Protein AF-A0A2V8KIY7-F1 (afdb_monomer_lite)

pLDDT: mean 79.11, std 19.36, range [38.06, 95.56]

Sequence (117 aa):
MKRWTMIVIGGLVAMALSMPALAQAPAAGNAEKAGERREQRGKAVQKKGERLEKKGARQEKAGQKLEAQGKVKAGEKLEAKGERNEKRGERLEKKGARLQKQGEKIENKSQSTDQKK

Radius of gyration: 32.86 Å; chains: 1; bounding box: 67×57×91 Å

Structure (mmCIF, N/CA/C/O backbone):
data_AF-A0A2V8KIY7-F1
#
_entry.id   AF-A0A2V8KIY7-F1
#
loop_
_atom_site.group_PDB
_atom_site.id
_atom_site.type_symbol
_atom_site.label_atom_id
_atom_site.label_alt_id
_atom_site.label_comp_id
_atom_site.label_asym_id
_atom_site.label_entity_id
_atom_site.label_seq_id
_atom_site.pdbx_PDB_ins_code
_atom_site.Cartn_x
_atom_site.Cartn_y
_atom_site.Cartn_z
_atom_site.occupancy
_atom_site.B_iso_or_equiv
_atom_site.auth_seq_id
_atom_site.auth_comp_id
_atom_site.auth_asym_id
_atom_site.auth_atom_id
_atom_site.pdbx_PDB_model_num
ATOM 1 N N . MET A 1 1 ? -51.801 49.076 67.784 1.00 50.44 1 MET A N 1
ATOM 2 C CA . MET A 1 1 ? -50.447 49.561 67.420 1.00 50.44 1 MET A CA 1
ATOM 3 C C . MET A 1 1 ? -49.458 48.684 68.182 1.00 50.44 1 MET A C 1
ATOM 5 O O . MET A 1 1 ? -49.439 48.772 69.392 1.00 50.44 1 MET A O 1
ATOM 9 N N . LYS A 1 2 ? -48.769 47.698 67.613 1.00 44.16 2 LYS A N 1
ATOM 10 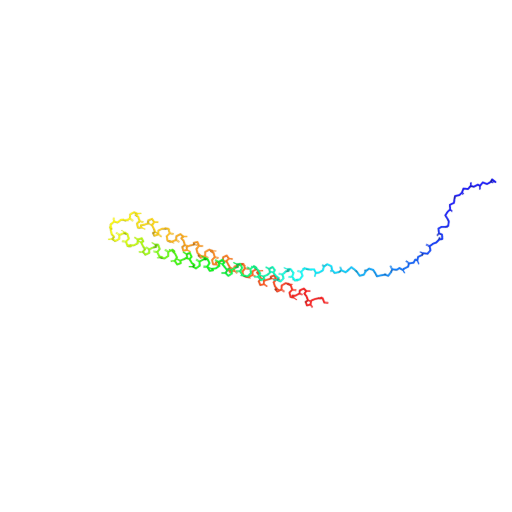C CA . LYS A 1 2 ? -47.799 47.767 66.519 1.00 44.16 2 LYS A CA 1
ATOM 11 C C . LYS A 1 2 ? -47.861 46.463 65.712 1.00 44.16 2 LYS A C 1
ATOM 13 O O . LYS A 1 2 ? -47.761 45.375 66.265 1.00 44.16 2 LYS A O 1
ATOM 18 N N . ARG A 1 3 ? -48.046 46.609 64.400 1.00 49.75 3 ARG A N 1
ATOM 19 C CA . ARG A 1 3 ? -47.641 45.617 63.399 1.00 49.75 3 ARG A CA 1
A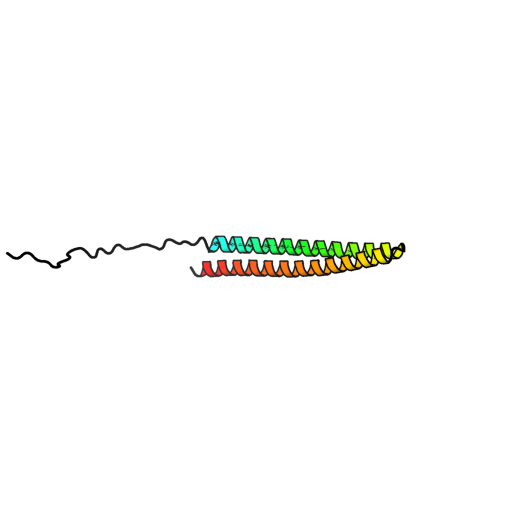TOM 20 C C . ARG A 1 3 ? -46.115 45.526 63.485 1.00 49.75 3 ARG A C 1
ATOM 22 O O . ARG A 1 3 ? -45.518 46.575 63.703 1.00 49.75 3 ARG A O 1
ATOM 29 N N . TRP A 1 4 ? -45.549 44.335 63.289 1.00 45.41 4 TRP A N 1
ATOM 30 C CA . TRP A 1 4 ? -44.276 44.046 62.598 1.00 45.41 4 TRP A CA 1
ATOM 31 C C . TRP A 1 4 ? -43.821 42.626 62.976 1.00 45.41 4 TRP A C 1
ATOM 33 O O . TRP A 1 4 ? -43.539 42.329 64.126 1.00 45.41 4 TRP A O 1
ATOM 43 N N . THR A 1 5 ? -44.014 41.682 62.052 1.00 50.25 5 THR A N 1
ATOM 44 C CA . THR A 1 5 ? -42.911 40.948 61.406 1.00 50.25 5 THR A CA 1
ATOM 45 C C . THR A 1 5 ? -42.118 40.048 62.358 1.00 50.25 5 THR A C 1
ATOM 47 O O . THR A 1 5 ? -41.174 40.504 62.986 1.00 50.25 5 THR A O 1
ATOM 50 N N . MET A 1 6 ? -42.425 38.750 62.391 1.00 42.75 6 MET A N 1
ATOM 51 C CA . MET A 1 6 ? -41.579 37.737 61.743 1.00 42.75 6 MET A CA 1
ATOM 52 C C . MET A 1 6 ? -41.918 36.306 62.189 1.00 42.75 6 MET A C 1
ATOM 54 O O . MET A 1 6 ? -41.842 35.969 63.360 1.00 42.75 6 MET A O 1
ATOM 58 N N . ILE A 1 7 ? -42.172 35.477 61.172 1.00 54.47 7 ILE A N 1
ATOM 59 C CA . ILE A 1 7 ? -41.759 34.073 61.062 1.00 54.47 7 ILE A CA 1
ATOM 60 C C . ILE A 1 7 ? -42.406 33.100 62.055 1.00 54.47 7 ILE A C 1
ATOM 62 O O . ILE A 1 7 ? -41.831 32.714 63.064 1.00 54.47 7 ILE A O 1
ATOM 66 N N . VAL A 1 8 ? -43.539 32.545 61.630 1.00 43.88 8 VAL A N 1
ATOM 67 C CA . VAL A 1 8 ? -43.757 31.101 61.758 1.00 43.88 8 VAL A CA 1
ATOM 68 C C . VAL A 1 8 ? -44.120 30.604 60.364 1.00 43.88 8 VAL A C 1
ATOM 70 O O . VAL A 1 8 ? -45.271 30.666 59.940 1.00 43.88 8 VAL A O 1
ATOM 73 N N . ILE A 1 9 ? -43.099 30.196 59.606 1.00 50.00 9 ILE A N 1
ATOM 74 C CA . ILE A 1 9 ? -43.270 29.434 58.367 1.00 50.00 9 ILE A CA 1
ATOM 75 C C . ILE A 1 9 ? -43.771 28.054 58.799 1.00 50.00 9 ILE A C 1
ATOM 77 O O . ILE A 1 9 ? -43.002 27.143 59.089 1.00 50.00 9 ILE A O 1
ATOM 81 N N . GLY A 1 10 ? -45.089 27.946 58.937 1.00 40.66 10 GLY A N 1
ATOM 82 C CA . GLY A 1 10 ? -45.793 26.677 58.945 1.00 40.66 10 GLY A CA 1
ATOM 83 C C . GLY A 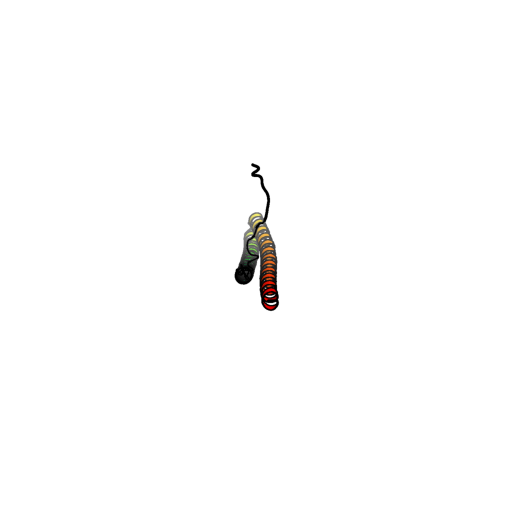1 10 ? -45.955 26.225 57.502 1.00 40.66 10 GLY A C 1
ATOM 84 O O . GLY A 1 10 ? -46.526 26.951 56.691 1.00 40.66 10 GLY A O 1
ATOM 85 N N . GLY A 1 11 ? -45.443 25.046 57.166 1.00 38.06 11 GLY A N 1
ATOM 86 C CA . GLY A 1 11 ? -45.664 24.495 55.836 1.00 38.06 11 GLY A CA 1
ATOM 87 C C . GLY A 1 1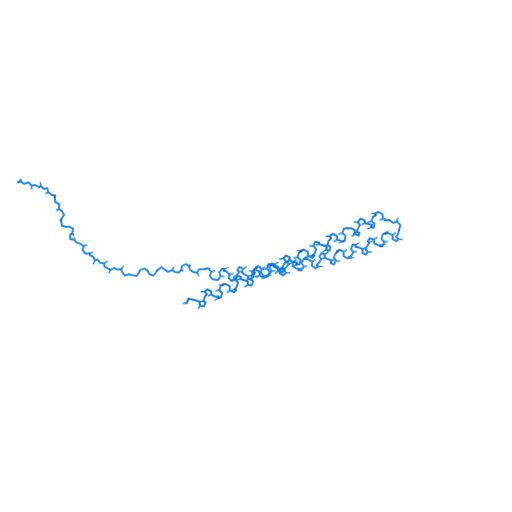1 ? -44.780 23.310 55.500 1.00 38.06 11 GLY A C 1
ATOM 88 O O . GLY A 1 11 ? -43.841 23.455 54.734 1.00 38.06 11 GLY A O 1
ATOM 89 N N . LEU A 1 12 ? -45.129 22.150 56.061 1.00 43.19 12 LEU A N 1
ATOM 90 C CA . LEU A 1 12 ? -45.031 20.842 55.406 1.00 43.19 12 LEU A CA 1
ATOM 91 C C . LEU A 1 12 ? -43.696 20.503 54.722 1.00 43.19 12 LEU A C 1
ATOM 93 O O . LEU A 1 12 ? -43.504 20.684 53.521 1.00 43.19 12 LEU A O 1
ATOM 97 N N . VAL A 1 13 ? -42.833 19.833 55.488 1.00 47.16 13 VAL A N 1
ATOM 98 C CA . VAL A 1 13 ? -41.890 18.851 54.945 1.00 47.16 13 VAL A CA 1
ATOM 99 C C . VAL A 1 13 ? -42.717 17.739 54.292 1.00 47.16 13 VAL A C 1
ATOM 101 O O . VAL A 1 13 ? -43.153 16.802 54.955 1.00 47.16 13 VAL A O 1
ATOM 104 N N . ALA A 1 14 ? -42.981 17.869 52.995 1.00 47.38 14 ALA A N 1
ATOM 105 C CA . ALA A 1 14 ? -43.524 16.797 52.177 1.00 47.38 14 ALA A CA 1
ATOM 106 C C . ALA A 1 14 ? -42.362 16.121 51.442 1.00 47.38 14 ALA A C 1
ATOM 108 O O . ALA A 1 14 ? -41.881 16.593 50.413 1.00 47.38 14 ALA A O 1
ATOM 109 N N . MET A 1 15 ? -41.899 15.006 52.009 1.00 50.31 15 MET A N 1
ATOM 110 C CA . MET A 1 15 ? -41.172 13.984 51.265 1.00 50.31 15 MET A CA 1
ATOM 111 C C . MET A 1 15 ? -42.017 13.544 50.060 1.00 50.31 15 MET A C 1
ATOM 113 O O . MET A 1 15 ? -43.030 12.870 50.223 1.00 50.31 15 MET A O 1
ATOM 117 N N . ALA A 1 16 ? -41.560 13.875 48.858 1.00 47.88 16 ALA A N 1
ATOM 118 C CA . ALA A 1 16 ? -41.855 13.135 47.635 1.00 47.88 16 ALA A CA 1
ATOM 119 C C . ALA A 1 16 ? -40.490 12.803 47.013 1.00 47.88 16 ALA A C 1
ATOM 121 O O . ALA A 1 16 ? -39.863 13.629 46.360 1.00 47.88 16 ALA A O 1
ATOM 122 N N . LEU A 1 17 ? -39.822 11.765 47.518 1.00 49.97 17 LEU A N 1
ATOM 123 C CA . LEU A 1 17 ? -39.803 10.436 46.903 1.00 49.97 17 LEU A CA 1
ATOM 124 C C . LEU A 1 17 ? -39.667 10.465 45.371 1.00 49.97 17 LEU A C 1
ATOM 126 O O . LEU A 1 17 ? -40.549 10.904 44.638 1.00 49.97 17 LEU A O 1
ATOM 130 N N . SER A 1 18 ? -38.554 9.869 44.937 1.00 51.50 18 SER A N 1
ATOM 131 C CA . SER A 1 18 ? -38.326 9.241 43.634 1.00 51.50 18 SER A CA 1
ATOM 132 C C . SER A 1 18 ? -38.359 10.140 42.397 1.00 51.50 18 SER A C 1
ATOM 134 O O . SER A 1 18 ? -39.263 10.063 41.572 1.00 51.50 18 SER A O 1
ATOM 136 N N . MET A 1 19 ? -37.257 10.849 42.161 1.00 47.84 19 MET A N 1
ATOM 137 C CA . MET A 1 19 ? -36.704 10.853 40.808 1.00 47.84 19 MET A CA 1
ATOM 138 C C . MET A 1 19 ? -35.701 9.697 40.720 1.00 47.84 19 MET A C 1
ATOM 140 O O . MET A 1 19 ? -34.578 9.842 41.208 1.00 47.84 19 MET A O 1
ATOM 144 N N . PRO A 1 20 ? -36.041 8.545 40.112 1.00 45.31 20 PRO A N 1
ATOM 145 C CA . PRO A 1 20 ? -34.995 7.768 39.486 1.00 45.31 20 PRO A CA 1
ATOM 146 C C . PRO A 1 20 ? -34.451 8.676 38.388 1.00 45.31 20 PRO A C 1
ATOM 148 O O . PRO A 1 20 ? -35.188 9.093 37.493 1.00 45.31 20 PRO A O 1
ATOM 151 N N . ALA A 1 21 ? -33.172 9.031 38.492 1.00 44.62 21 ALA A N 1
ATOM 152 C CA . ALA A 1 21 ? -32.404 9.515 37.363 1.00 44.62 21 ALA A CA 1
ATOM 153 C C . ALA A 1 21 ? -32.524 8.442 36.274 1.00 44.62 21 ALA A C 1
ATOM 155 O O . ALA A 1 21 ? -31.779 7.463 36.263 1.00 44.62 21 ALA A O 1
ATOM 156 N N . LEU A 1 22 ? -33.551 8.568 35.432 1.00 46.19 22 LEU A N 1
ATOM 157 C CA . LEU A 1 22 ? -33.837 7.679 34.324 1.00 46.19 22 LEU A CA 1
ATOM 158 C C . LEU A 1 22 ? -32.689 7.853 33.340 1.00 46.19 22 LEU A C 1
ATOM 160 O O . LEU A 1 22 ? -32.672 8.746 32.500 1.00 46.19 22 LEU A O 1
ATOM 164 N N . ALA A 1 23 ? -31.668 7.032 33.570 1.00 50.44 23 ALA A N 1
ATOM 165 C CA . ALA A 1 23 ? -30.903 6.321 32.577 1.00 50.44 23 ALA A CA 1
ATOM 166 C C . ALA A 1 23 ? -30.823 7.045 31.228 1.00 50.44 23 ALA A C 1
ATOM 168 O O . ALA A 1 23 ? -31.374 6.591 30.228 1.00 50.44 23 ALA A O 1
ATOM 169 N N . GLN A 1 24 ? -30.003 8.092 31.149 1.00 45.59 24 GLN A N 1
ATOM 170 C CA . GLN A 1 24 ? -29.274 8.310 29.905 1.00 45.59 24 GLN A CA 1
ATOM 171 C C . GLN A 1 24 ? -28.193 7.230 29.813 1.00 45.59 24 GLN A C 1
ATOM 173 O O . GLN A 1 24 ? -27.010 7.467 30.034 1.00 45.59 24 GLN A O 1
ATOM 178 N N . ALA A 1 25 ? -28.613 6.009 29.492 1.00 49.03 25 ALA A N 1
ATOM 179 C CA . ALA A 1 25 ? -27.721 4.955 29.046 1.00 49.03 25 ALA A CA 1
ATOM 180 C C . ALA A 1 25 ? -27.963 4.612 27.564 1.00 49.03 25 ALA A C 1
ATOM 182 O O . ALA A 1 25 ? -28.257 3.464 27.255 1.00 49.03 25 ALA A O 1
ATOM 183 N N . PRO A 1 26 ? -27.756 5.545 26.610 1.00 48.00 26 PRO A N 1
ATOM 184 C CA . PRO A 1 26 ? -27.403 5.167 25.246 1.00 48.00 26 PRO A CA 1
ATOM 185 C C . PRO A 1 26 ? -25.890 4.904 25.100 1.00 48.00 26 PRO A C 1
ATOM 187 O O . PRO A 1 26 ? -25.398 4.763 23.986 1.00 48.00 26 PRO A O 1
ATOM 190 N N . ALA A 1 27 ? -25.115 4.875 26.192 1.00 56.25 27 ALA A N 1
ATOM 191 C CA . ALA A 1 27 ? -23.661 4.726 26.128 1.00 56.25 27 ALA A CA 1
ATOM 192 C C . ALA A 1 27 ? -23.216 3.322 25.679 1.00 56.25 27 ALA A C 1
ATOM 194 O O . ALA A 1 27 ? -22.296 3.223 24.872 1.00 56.25 27 ALA A O 1
ATOM 195 N N . ALA A 1 28 ? -23.885 2.258 26.140 1.00 57.50 28 ALA A N 1
ATOM 196 C CA . ALA A 1 28 ? -23.507 0.875 25.833 1.00 57.50 28 ALA A CA 1
ATOM 197 C C . ALA A 1 28 ? -23.756 0.520 24.356 1.00 57.50 28 ALA A C 1
ATOM 199 O O . ALA A 1 28 ? -22.813 0.222 23.626 1.00 57.50 28 ALA A O 1
ATOM 200 N N . GLY A 1 29 ? -24.988 0.705 23.864 1.00 63.81 29 GLY A N 1
ATOM 201 C CA . GLY A 1 29 ? -25.327 0.426 22.462 1.00 63.81 29 GLY A CA 1
ATOM 202 C C . GLY A 1 29 ? -24.616 1.336 21.447 1.00 63.81 29 GLY A C 1
ATOM 203 O O . GLY A 1 29 ? -24.373 0.929 20.311 1.00 63.81 29 GLY A O 1
ATOM 204 N N . ASN A 1 30 ? -24.237 2.561 21.833 1.00 73.88 30 ASN A N 1
ATOM 205 C CA . ASN A 1 30 ? -23.405 3.418 20.981 1.00 73.88 30 ASN A CA 1
ATOM 206 C C . ASN A 1 30 ? -21.929 2.998 20.991 1.00 73.88 30 ASN A C 1
ATOM 208 O O . ASN A 1 30 ? -21.267 3.130 19.960 1.00 73.88 30 ASN A O 1
ATOM 212 N N . ALA A 1 31 ? -21.409 2.495 22.116 1.00 73.81 31 ALA A N 1
ATOM 213 C CA . ALA A 1 31 ? -20.041 1.996 22.216 1.00 73.81 31 ALA A CA 1
ATOM 214 C C . ALA A 1 31 ? -19.850 0.704 21.411 1.00 73.81 31 ALA A C 1
ATOM 216 O O . ALA A 1 31 ? -18.885 0.605 20.659 1.00 73.81 31 ALA A O 1
ATOM 217 N N . GLU A 1 32 ? -20.799 -0.226 21.480 1.00 76.31 32 GLU A N 1
ATOM 218 C CA . GLU A 1 32 ? -20.761 -1.491 20.737 1.00 76.31 32 GLU A CA 1
ATOM 219 C C . GLU A 1 32 ? -20.779 -1.246 19.215 1.00 76.31 32 GLU A C 1
ATOM 221 O O . GLU A 1 32 ? -19.863 -1.646 18.492 1.00 76.31 32 GLU A O 1
ATOM 226 N N . LYS A 1 33 ? -21.713 -0.408 18.736 1.00 82.75 33 LYS A N 1
ATOM 227 C CA . LYS A 1 33 ? -21.753 0.054 17.333 1.00 82.75 33 LYS A CA 1
ATOM 228 C C . LYS A 1 33 ? -20.481 0.798 16.918 1.00 82.75 33 LYS A C 1
ATOM 230 O O . LYS A 1 33 ? -20.089 0.762 15.750 1.00 82.75 33 LYS A O 1
ATOM 235 N N . ALA A 1 34 ? -19.840 1.524 17.836 1.00 81.88 34 ALA A N 1
ATOM 236 C CA . ALA A 1 34 ? -18.575 2.200 17.561 1.00 81.88 34 ALA A CA 1
ATOM 237 C C . ALA A 1 34 ? -17.396 1.216 17.467 1.00 81.88 34 ALA A C 1
ATOM 239 O O . ALA A 1 34 ? -16.517 1.422 16.625 1.00 81.88 34 ALA A O 1
ATOM 240 N N . GLY A 1 35 ? -17.388 0.160 18.287 1.00 86.94 35 GLY A N 1
ATOM 241 C CA . GLY A 1 35 ? -16.427 -0.942 18.236 1.00 86.94 35 GLY A CA 1
ATOM 242 C C . GLY A 1 35 ? -16.481 -1.666 16.894 1.00 86.94 35 GLY A C 1
ATOM 243 O O . GLY A 1 35 ? -15.484 -1.677 16.165 1.00 86.94 35 GLY A O 1
ATOM 244 N N . GLU A 1 36 ? -17.673 -2.123 16.504 1.00 87.19 36 GLU A N 1
ATOM 245 C CA . GLU A 1 36 ? -17.906 -2.848 15.249 1.00 87.19 36 GLU A CA 1
ATOM 246 C C . GLU A 1 36 ? -17.515 -2.004 14.022 1.00 87.19 36 GLU A C 1
ATOM 248 O O . GLU A 1 36 ? -16.738 -2.430 13.162 1.00 87.19 36 GLU A O 1
ATOM 253 N N . ARG A 1 37 ? -17.958 -0.737 13.961 1.00 88.38 37 ARG A N 1
ATOM 254 C CA . ARG A 1 37 ? -17.574 0.186 12.873 1.00 88.38 37 ARG A CA 1
ATOM 255 C C . ARG A 1 37 ? -16.062 0.368 12.782 1.00 88.38 37 ARG A C 1
ATOM 257 O O . ARG A 1 37 ? -15.514 0.513 11.684 1.00 88.38 37 ARG A O 1
ATOM 264 N N . ARG A 1 38 ? -15.367 0.408 13.922 1.00 88.31 38 ARG A N 1
ATOM 265 C CA . ARG A 1 38 ? -13.910 0.575 13.959 1.00 88.31 38 ARG A CA 1
ATOM 266 C C . ARG A 1 38 ? -13.195 -0.684 13.487 1.00 88.31 38 ARG A C 1
ATOM 268 O O . ARG A 1 38 ? -12.218 -0.562 12.745 1.00 88.31 38 ARG A O 1
ATOM 275 N N . GLU A 1 39 ? -13.698 -1.855 13.851 1.00 87.56 39 GLU A N 1
ATOM 276 C CA . GLU A 1 39 ? -13.181 -3.139 13.390 1.00 87.56 39 GLU A CA 1
ATOM 277 C C . GLU A 1 39 ? -13.364 -3.303 11.874 1.00 87.56 39 GLU A C 1
ATOM 279 O O . GLU A 1 39 ? -12.393 -3.566 11.156 1.00 87.56 39 GLU A O 1
ATOM 284 N N . GLN A 1 40 ? -14.567 -3.028 11.356 1.00 90.75 40 GLN A N 1
ATOM 285 C CA . GLN A 1 40 ? -14.851 -3.025 9.917 1.00 90.75 40 GLN A CA 1
ATOM 286 C C . GLN A 1 40 ? -13.937 -2.048 9.166 1.00 90.75 40 GLN A C 1
ATOM 288 O O . GLN A 1 40 ? -13.362 -2.383 8.125 1.00 90.75 40 GLN A O 1
ATOM 293 N N . ARG A 1 41 ? -13.722 -0.847 9.719 1.00 90.44 41 ARG A N 1
ATOM 294 C CA . ARG A 1 41 ? -12.767 0.117 9.160 1.00 90.44 41 ARG A CA 1
ATOM 295 C C . ARG A 1 41 ? -11.340 -0.428 9.177 1.00 90.44 41 ARG A C 1
ATOM 297 O O . ARG A 1 41 ? -10.599 -0.194 8.224 1.00 90.44 41 ARG A O 1
ATOM 304 N N . GLY A 1 42 ? -10.951 -1.155 10.221 1.00 90.88 42 GLY A N 1
ATOM 305 C CA . GLY A 1 42 ? -9.662 -1.835 10.300 1.00 90.88 42 GLY A CA 1
ATOM 306 C C . GLY A 1 42 ? -9.480 -2.882 9.198 1.00 90.88 42 GLY A C 1
ATOM 307 O O . GLY A 1 42 ? -8.490 -2.809 8.466 1.00 90.88 42 GLY A O 1
ATOM 308 N N . LYS A 1 43 ? -10.479 -3.754 8.990 1.00 92.44 43 LYS A N 1
ATOM 309 C CA . LYS A 1 43 ? -10.521 -4.743 7.889 1.00 92.44 43 LYS A CA 1
ATOM 310 C C . LYS A 1 43 ? -10.407 -4.066 6.518 1.00 92.44 43 LYS A C 1
ATOM 312 O O . LYS A 1 43 ? -9.601 -4.462 5.677 1.00 92.44 43 LYS A O 1
ATOM 317 N N . ALA A 1 44 ? -11.164 -2.991 6.295 1.00 94.12 44 ALA A N 1
ATOM 318 C CA . ALA A 1 44 ? -11.121 -2.238 5.041 1.00 94.12 44 ALA A CA 1
ATOM 319 C C . ALA A 1 44 ? -9.746 -1.593 4.784 1.00 94.12 44 ALA A C 1
ATOM 321 O O . ALA A 1 44 ? -9.270 -1.555 3.647 1.00 94.12 44 ALA A O 1
ATOM 322 N N . VAL A 1 45 ? -9.096 -1.088 5.837 1.00 93.00 45 VAL A N 1
ATOM 323 C CA . VAL A 1 45 ? -7.758 -0.494 5.752 1.00 93.00 45 VAL A CA 1
ATOM 324 C C . VAL A 1 45 ? -6.692 -1.556 5.461 1.00 93.00 45 VAL A C 1
ATOM 326 O O . VAL A 1 45 ? -5.850 -1.302 4.603 1.00 93.00 45 VAL A O 1
ATOM 329 N N . GLN A 1 46 ? -6.762 -2.737 6.085 1.00 92.00 46 GLN A N 1
ATOM 330 C CA . GLN A 1 46 ? -5.898 -3.884 5.757 1.00 92.00 46 GLN A CA 1
ATOM 331 C C . GLN A 1 46 ? -6.034 -4.294 4.292 1.00 92.00 46 GLN A C 1
ATOM 333 O O . GLN A 1 46 ? -5.054 -4.271 3.560 1.00 92.00 46 GLN A O 1
ATOM 338 N N . LYS A 1 47 ? -7.264 -4.514 3.813 1.00 94.19 47 LYS A N 1
ATOM 339 C CA . LYS A 1 47 ? -7.523 -4.870 2.407 1.00 94.19 47 LYS A CA 1
ATOM 340 C C . LYS A 1 47 ? -6.997 -3.822 1.421 1.00 94.19 47 LYS A C 1
ATOM 342 O O . LYS A 1 47 ? -6.627 -4.135 0.288 1.00 94.19 47 LYS A O 1
ATOM 347 N N . LYS A 1 48 ? -6.989 -2.545 1.819 1.00 93.50 48 LYS A N 1
ATOM 348 C CA . LYS A 1 48 ? -6.375 -1.469 1.032 1.00 93.50 48 LYS A CA 1
ATOM 349 C C . LYS A 1 48 ? -4.845 -1.554 1.044 1.00 93.50 48 LYS A C 1
ATOM 351 O O . LYS A 1 48 ? -4.250 -1.225 0.021 1.00 93.50 48 LYS A O 1
ATOM 356 N N . GLY A 1 49 ? -4.253 -1.969 2.163 1.00 93.62 49 GLY A N 1
ATOM 357 C CA . GLY A 1 49 ? -2.835 -2.298 2.295 1.00 93.62 49 GLY A CA 1
ATOM 358 C C . GLY A 1 49 ? -2.417 -3.387 1.315 1.00 93.62 49 GLY A C 1
ATOM 359 O O . GLY A 1 49 ? -1.696 -3.074 0.373 1.00 93.62 49 GLY A O 1
ATOM 360 N N . GLU A 1 50 ? -3.019 -4.573 1.412 1.00 94.31 50 GLU A N 1
ATOM 361 C CA . GLU A 1 50 ? -2.749 -5.718 0.526 1.00 94.31 50 GLU A CA 1
ATOM 362 C C . GLU A 1 50 ? -2.863 -5.361 -0.967 1.00 94.31 50 GLU A C 1
ATOM 364 O O . GLU A 1 50 ? -2.063 -5.763 -1.814 1.00 94.31 50 GLU A O 1
ATOM 369 N N . ARG A 1 51 ? -3.898 -4.590 -1.337 1.00 94.88 51 ARG A N 1
ATOM 370 C CA . ARG A 1 51 ? -4.088 -4.130 -2.725 1.00 94.88 51 ARG A CA 1
ATOM 371 C C . ARG A 1 51 ? -2.953 -3.225 -3.188 1.00 94.88 51 ARG A C 1
ATOM 373 O O . ARG A 1 51 ? -2.629 -3.221 -4.376 1.00 94.88 51 ARG A O 1
ATOM 380 N N . LEU A 1 52 ? -2.411 -2.417 -2.284 1.00 93.38 52 LEU A N 1
ATOM 381 C CA . LEU A 1 52 ? -1.322 -1.508 -2.586 1.00 93.38 52 LEU A CA 1
ATOM 382 C C . LEU A 1 52 ? 0.008 -2.254 -2.706 1.00 93.38 52 LEU A C 1
ATOM 384 O O . LEU A 1 52 ? 0.750 -1.948 -3.632 1.00 93.38 52 LEU A O 1
ATOM 388 N N . GLU A 1 53 ? 0.245 -3.272 -1.878 1.00 93.31 53 GLU A N 1
ATOM 389 C CA . GLU A 1 53 ? 1.399 -4.176 -2.007 1.00 93.31 53 GLU A CA 1
ATOM 390 C C . GLU A 1 53 ? 1.368 -4.922 -3.337 1.00 93.31 53 GLU A C 1
ATOM 392 O O . GLU A 1 53 ? 2.293 -4.818 -4.134 1.00 93.31 53 GLU A O 1
ATOM 397 N N . LYS A 1 54 ? 0.231 -5.541 -3.683 1.00 94.94 54 LYS A N 1
ATOM 398 C CA . LYS A 1 54 ? 0.052 -6.193 -4.994 1.00 94.94 54 LYS A CA 1
ATOM 399 C C . LYS A 1 54 ? 0.280 -5.236 -6.163 1.00 94.94 54 LYS A C 1
ATOM 401 O O . LYS A 1 54 ? 0.729 -5.650 -7.232 1.00 94.94 54 LYS A O 1
ATOM 406 N N . LYS A 1 55 ? -0.075 -3.958 -6.001 1.00 94.44 55 LYS A N 1
ATOM 407 C CA . LYS A 1 55 ? 0.198 -2.925 -7.006 1.00 94.44 55 LYS A CA 1
ATOM 408 C C . LYS A 1 55 ? 1.685 -2.570 -7.056 1.00 94.44 55 LYS A C 1
ATOM 410 O O . LYS A 1 55 ? 2.176 -2.338 -8.157 1.00 94.44 55 LYS A O 1
ATOM 415 N N . GLY A 1 56 ? 2.358 -2.537 -5.909 1.00 94.31 56 GLY A N 1
ATOM 416 C CA . GLY A 1 56 ? 3.800 -2.355 -5.785 1.00 94.31 56 GLY A CA 1
ATOM 417 C C . GLY A 1 56 ? 4.570 -3.419 -6.561 1.00 94.31 56 GLY A C 1
ATOM 418 O O . GLY A 1 56 ? 5.190 -3.089 -7.568 1.00 94.31 56 GLY A O 1
ATOM 419 N N . ALA A 1 57 ? 4.341 -4.692 -6.240 1.00 94.38 57 ALA A N 1
ATOM 420 C CA . ALA A 1 57 ? 4.976 -5.832 -6.902 1.00 94.38 57 ALA A CA 1
ATOM 421 C C . ALA A 1 57 ? 4.752 -5.858 -8.424 1.00 94.38 57 ALA A C 1
ATOM 423 O O . ALA A 1 57 ? 5.617 -6.245 -9.211 1.00 94.38 57 ALA A O 1
ATOM 424 N N . ARG A 1 58 ? 3.564 -5.442 -8.890 1.00 94.75 58 ARG A N 1
ATOM 425 C CA . ARG A 1 58 ? 3.283 -5.316 -10.333 1.00 94.75 58 ARG A CA 1
ATOM 426 C C . ARG A 1 58 ? 4.096 -4.203 -10.988 1.00 94.75 58 ARG A C 1
ATOM 428 O O . ARG A 1 58 ? 4.457 -4.342 -12.152 1.00 94.75 58 ARG A O 1
ATOM 435 N N . GLN A 1 59 ? 4.327 -3.099 -10.281 1.00 93.50 59 GLN A N 1
ATOM 436 C CA . GLN A 1 59 ? 5.132 -1.988 -10.779 1.00 93.50 59 GLN A CA 1
ATOM 437 C C . GLN A 1 59 ? 6.612 -2.345 -10.816 1.00 93.50 59 GLN A C 1
ATOM 439 O O . GLN A 1 59 ? 7.242 -2.045 -11.820 1.00 93.50 59 GLN A O 1
ATOM 444 N N . GLU A 1 60 ? 7.124 -3.066 -9.822 1.00 93.12 60 GLU A N 1
ATOM 445 C CA . GLU A 1 60 ? 8.495 -3.590 -9.853 1.00 93.12 60 GLU A CA 1
ATOM 446 C C . GLU A 1 60 ? 8.711 -4.508 -11.054 1.00 93.12 60 GLU A C 1
ATOM 448 O O . GLU A 1 60 ? 9.555 -4.240 -11.899 1.00 93.12 60 GLU A O 1
ATOM 453 N N . LYS A 1 61 ? 7.838 -5.505 -11.246 1.00 94.12 61 LYS A N 1
ATOM 454 C CA . LYS A 1 61 ? 7.906 -6.390 -12.423 1.00 94.12 61 LYS A CA 1
ATOM 455 C C . LYS A 1 61 ? 7.801 -5.642 -13.753 1.00 94.12 61 LYS A C 1
ATOM 457 O O . LYS A 1 61 ? 8.360 -6.075 -14.757 1.00 94.12 61 LYS A O 1
ATOM 462 N N . ALA A 1 62 ? 7.023 -4.563 -13.802 1.00 92.62 62 ALA A N 1
ATOM 463 C CA . ALA A 1 62 ? 6.927 -3.730 -14.996 1.00 92.62 62 ALA A CA 1
ATOM 464 C C . ALA A 1 62 ? 8.187 -2.872 -15.198 1.00 92.62 62 ALA A C 1
ATOM 466 O O . ALA A 1 62 ? 8.554 -2.619 -16.344 1.00 92.62 62 ALA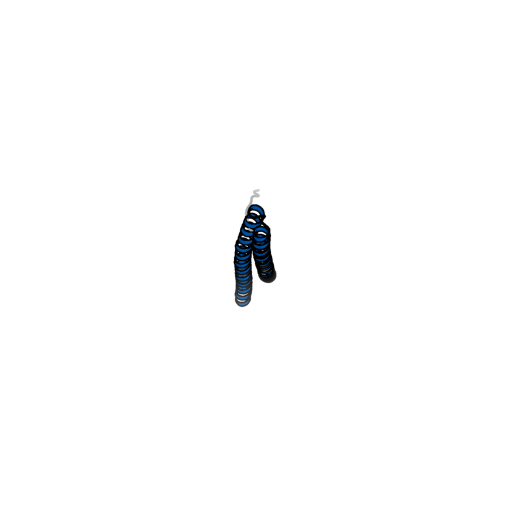 A O 1
ATOM 467 N N . GLY A 1 63 ? 8.841 -2.457 -14.112 1.00 94.56 63 GLY A N 1
ATOM 468 C CA . GLY A 1 63 ? 10.107 -1.737 -14.128 1.00 94.56 63 GLY A CA 1
ATOM 469 C C . GLY A 1 63 ? 11.227 -2.590 -14.712 1.00 94.56 63 GLY A C 1
ATOM 470 O O . GLY A 1 63 ? 11.786 -2.211 -15.739 1.00 94.56 63 GLY A O 1
ATOM 471 N N . GLN A 1 64 ? 11.383 -3.815 -14.205 1.00 93.44 64 GLN A N 1
ATOM 472 C CA . GLN A 1 64 ? 12.334 -4.809 -14.719 1.00 93.44 64 GLN A CA 1
ATOM 473 C C . GLN A 1 64 ? 12.150 -5.062 -16.221 1.00 93.44 64 GLN A C 1
ATOM 475 O O . GLN A 1 64 ? 13.107 -5.149 -16.989 1.00 93.44 64 GLN A O 1
ATOM 480 N N . LYS A 1 65 ? 10.895 -5.142 -16.685 1.00 94.38 65 LYS A N 1
ATOM 481 C CA . LYS A 1 65 ? 10.589 -5.301 -18.117 1.00 94.38 65 LYS A CA 1
ATOM 482 C C . LYS A 1 65 ? 10.981 -4.079 -18.948 1.00 94.38 65 LYS A C 1
ATOM 484 O O . LYS A 1 65 ? 11.392 -4.246 -20.092 1.00 94.38 65 LYS A O 1
ATOM 489 N N . LEU A 1 66 ? 10.817 -2.868 -18.417 1.00 93.88 66 LEU A N 1
ATOM 490 C CA . LEU A 1 66 ? 11.228 -1.637 -19.099 1.00 93.88 66 LEU A CA 1
ATOM 491 C C . LEU A 1 66 ? 12.751 -1.521 -19.168 1.00 93.88 66 LEU A C 1
ATOM 493 O O . LEU A 1 66 ? 13.277 -1.137 -20.211 1.00 93.88 66 LEU A O 1
ATOM 497 N N . GLU A 1 67 ? 13.445 -1.897 -18.097 1.00 94.00 67 GLU A N 1
ATOM 498 C CA . GLU A 1 67 ? 14.903 -2.020 -18.068 1.00 94.00 67 GLU A CA 1
ATOM 499 C C . GLU A 1 67 ? 15.407 -3.006 -19.119 1.00 94.00 67 GLU A C 1
ATOM 501 O O . GLU A 1 67 ? 16.250 -2.639 -19.936 1.00 94.00 67 GLU A O 1
ATOM 506 N N . ALA A 1 68 ? 14.807 -4.196 -19.198 1.00 93.44 68 ALA A N 1
ATOM 507 C CA . ALA A 1 68 ? 15.136 -5.194 -20.217 1.00 93.44 68 ALA A CA 1
ATOM 508 C C . ALA A 1 68 ? 14.881 -4.707 -21.660 1.00 93.44 68 ALA A C 1
ATOM 510 O O . ALA A 1 68 ? 15.513 -5.183 -22.597 1.00 93.44 68 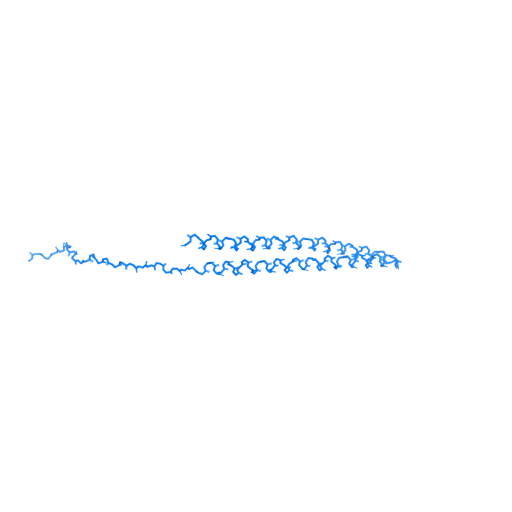ALA A O 1
ATOM 511 N N . GLN A 1 69 ? 13.978 -3.739 -21.854 1.00 94.56 69 GLN A N 1
ATOM 512 C CA . GLN A 1 69 ? 13.715 -3.090 -23.147 1.00 94.56 69 GLN A CA 1
ATOM 513 C C . GLN A 1 69 ? 14.641 -1.890 -23.427 1.00 94.56 69 GLN A C 1
ATOM 515 O O . GLN A 1 69 ? 14.405 -1.138 -24.373 1.00 94.56 69 GLN A O 1
ATOM 520 N N . GLY A 1 70 ? 15.660 -1.659 -22.594 1.00 91.94 70 GLY A N 1
ATOM 521 C CA . GLY A 1 70 ? 16.611 -0.553 -22.734 1.00 91.94 70 GLY A CA 1
ATOM 522 C C . GLY A 1 70 ? 16.121 0.783 -22.163 1.00 91.94 70 GLY A C 1
ATOM 523 O O . GLY A 1 70 ? 16.822 1.790 -22.251 1.00 91.94 70 GLY A O 1
ATOM 524 N N . LYS A 1 71 ? 14.940 0.829 -21.531 1.00 94.19 71 LYS A N 1
ATOM 525 C CA . LYS A 1 71 ? 14.378 2.037 -20.899 1.00 94.19 71 LYS A CA 1
ATOM 526 C C . LYS A 1 71 ? 14.732 2.104 -19.411 1.00 94.19 71 LYS A C 1
ATOM 528 O O . LYS A 1 71 ? 13.847 2.279 -18.574 1.00 94.19 71 LYS A O 1
ATOM 533 N N . VAL A 1 72 ? 16.025 2.019 -19.096 1.00 92.94 72 VAL A N 1
ATOM 534 C CA . VAL A 1 72 ? 16.556 1.861 -17.726 1.00 92.94 72 VAL A CA 1
ATOM 535 C C . VAL A 1 72 ? 15.988 2.887 -16.742 1.00 92.94 72 VAL A C 1
ATOM 537 O O . VAL A 1 72 ? 15.302 2.518 -15.800 1.00 92.94 72 VAL A O 1
ATOM 540 N N . LYS A 1 73 ? 16.115 4.191 -17.026 1.00 93.62 73 LYS A N 1
ATOM 541 C CA . LYS A 1 73 ? 15.602 5.257 -16.136 1.00 93.62 73 LYS A CA 1
ATOM 542 C C . LYS A 1 73 ? 14.093 5.178 -15.872 1.00 93.62 73 LYS A C 1
ATOM 544 O O . LYS A 1 73 ? 13.611 5.623 -14.830 1.00 93.62 73 LYS A O 1
ATOM 549 N N . ALA A 1 74 ? 13.320 4.701 -16.849 1.00 91.75 74 ALA A N 1
ATOM 550 C CA . ALA A 1 74 ? 11.878 4.543 -16.689 1.00 91.75 74 ALA A CA 1
ATOM 551 C C . ALA A 1 74 ? 11.545 3.292 -15.867 1.00 91.75 74 ALA A C 1
ATOM 553 O O . ALA A 1 74 ? 10.584 3.334 -15.097 1.00 91.75 74 ALA A O 1
ATOM 554 N N . GLY A 1 75 ? 12.338 2.226 -16.023 1.00 94.44 75 GLY A N 1
ATOM 555 C CA . GLY A 1 75 ? 12.258 1.016 -15.216 1.00 94.44 75 GLY A CA 1
ATOM 556 C C . GLY A 1 75 ? 12.566 1.295 -13.752 1.00 94.44 75 GLY A C 1
ATOM 557 O O . GLY A 1 75 ? 11.653 1.175 -12.939 1.00 94.44 75 GLY A O 1
ATOM 558 N N . GLU A 1 76 ? 13.735 1.861 -13.449 1.00 94.25 76 GLU A N 1
ATOM 559 C CA . GLU A 1 76 ? 14.174 2.169 -12.078 1.00 94.25 76 GLU A CA 1
ATOM 560 C C . GLU A 1 76 ? 13.154 3.051 -11.343 1.00 94.25 76 GLU A C 1
ATOM 562 O O . GLU A 1 76 ? 12.793 2.831 -10.185 1.00 94.25 76 GLU A O 1
ATOM 567 N N . LYS A 1 77 ? 12.613 4.062 -12.038 1.00 94.81 77 LYS A N 1
ATOM 568 C CA . LYS A 1 77 ? 11.579 4.943 -11.479 1.00 94.81 77 LYS A CA 1
ATOM 569 C C . LYS A 1 77 ? 10.288 4.187 -11.162 1.00 94.81 77 LYS A C 1
ATOM 571 O O . LYS A 1 77 ? 9.569 4.561 -10.228 1.00 94.81 77 LYS A O 1
ATOM 576 N N . LEU A 1 78 ? 9.945 3.182 -11.964 1.00 93.38 78 LEU A N 1
ATOM 577 C CA . LEU A 1 78 ? 8.760 2.362 -11.762 1.00 93.38 78 LEU A CA 1
ATOM 578 C C . LEU A 1 78 ? 8.972 1.337 -10.643 1.00 93.38 78 LEU A C 1
ATOM 580 O O . LEU A 1 78 ? 8.056 1.167 -9.840 1.00 93.38 78 LEU A O 1
ATOM 584 N N . GLU A 1 79 ? 10.166 0.757 -10.528 1.00 92.56 79 GLU A N 1
ATOM 585 C CA . GLU A 1 79 ? 10.559 -0.108 -9.409 1.00 92.56 79 GLU A CA 1
ATOM 586 C C . GLU A 1 79 ? 10.540 0.644 -8.083 1.00 92.56 79 GLU A C 1
ATOM 588 O O . GLU A 1 79 ? 9.819 0.258 -7.168 1.00 92.56 79 GLU A O 1
ATOM 593 N N . ALA A 1 80 ? 11.184 1.812 -8.012 1.00 94.06 80 ALA A N 1
ATOM 594 C CA . ALA A 1 80 ? 11.170 2.653 -6.815 1.00 94.06 80 ALA A CA 1
ATOM 595 C C . ALA A 1 80 ? 9.744 3.076 -6.406 1.00 94.06 80 ALA A C 1
ATOM 597 O O . ALA A 1 80 ? 9.422 3.251 -5.224 1.00 94.06 80 ALA A O 1
ATOM 598 N N . LYS A 1 81 ? 8.850 3.260 -7.387 1.00 94.31 81 LYS A N 1
ATOM 599 C CA . LYS A 1 81 ? 7.426 3.519 -7.130 1.00 94.31 81 LYS A CA 1
ATOM 600 C C . LYS A 1 81 ? 6.711 2.270 -6.614 1.00 94.31 81 LYS A C 1
ATOM 602 O O . LYS A 1 81 ? 5.816 2.412 -5.775 1.00 94.31 81 LYS A O 1
ATOM 607 N N . GLY A 1 82 ? 7.092 1.104 -7.122 1.00 94.19 82 GLY A N 1
ATOM 608 C CA . GLY A 1 82 ? 6.643 -0.202 -6.672 1.00 94.19 82 GLY A CA 1
ATOM 609 C C . GLY A 1 82 ? 6.962 -0.418 -5.197 1.00 94.19 82 GLY A C 1
ATOM 610 O O . GLY A 1 82 ? 6.030 -0.442 -4.392 1.00 94.19 82 GLY A O 1
ATOM 611 N N . GLU A 1 83 ? 8.241 -0.358 -4.832 1.00 94.44 83 GLU A N 1
ATOM 612 C CA . GLU A 1 83 ? 8.727 -0.476 -3.451 1.00 94.44 83 GLU A CA 1
ATOM 613 C C . GLU A 1 83 ? 8.005 0.494 -2.503 1.00 94.44 83 GLU A C 1
ATOM 615 O O . GLU A 1 83 ? 7.599 0.161 -1.386 1.00 94.44 83 GLU A O 1
ATOM 620 N N . ARG A 1 84 ? 7.833 1.755 -2.930 1.00 95.56 84 ARG A N 1
ATOM 621 C CA . ARG A 1 84 ? 7.145 2.768 -2.116 1.00 95.56 84 ARG A CA 1
ATOM 622 C C . ARG A 1 84 ? 5.682 2.390 -1.872 1.00 95.56 84 ARG A C 1
ATOM 624 O O . ARG A 1 84 ? 5.140 2.714 -0.811 1.00 95.56 84 ARG A O 1
ATOM 631 N N . ASN A 1 85 ? 5.029 1.755 -2.843 1.00 93.38 85 ASN A N 1
ATOM 632 C CA . ASN A 1 85 ? 3.663 1.270 -2.689 1.00 93.38 85 ASN A CA 1
ATOM 633 C C . ASN A 1 85 ? 3.592 0.053 -1.770 1.00 93.38 85 ASN A C 1
ATOM 635 O O . ASN A 1 85 ? 2.678 0.022 -0.949 1.00 93.38 85 ASN A O 1
ATOM 639 N N . GLU A 1 86 ? 4.561 -0.860 -1.824 1.00 93.56 86 GLU A N 1
ATOM 640 C CA . GLU A 1 86 ? 4.663 -1.984 -0.882 1.00 93.56 86 GLU A CA 1
ATOM 641 C C . GLU A 1 86 ? 4.838 -1.491 0.553 1.00 93.56 86 GLU A C 1
ATOM 643 O O . GLU A 1 86 ? 3.976 -1.716 1.399 1.00 93.56 86 GLU A O 1
ATOM 648 N N . LYS A 1 87 ? 5.838 -0.634 0.796 1.00 95.06 87 LYS A N 1
ATOM 649 C CA . LYS A 1 87 ? 6.077 -0.008 2.111 1.00 95.06 87 LYS A CA 1
ATOM 650 C C . LYS A 1 87 ? 4.847 0.745 2.631 1.00 95.06 87 LYS A C 1
ATOM 652 O O . LYS A 1 87 ? 4.597 0.821 3.837 1.00 95.06 87 LYS A O 1
ATOM 657 N N . ARG A 1 88 ? 4.064 1.367 1.740 1.00 93.88 88 ARG A N 1
ATOM 658 C CA . ARG A 1 88 ? 2.810 2.042 2.114 1.00 93.88 88 ARG A CA 1
ATOM 659 C C . ARG A 1 88 ? 1.684 1.045 2.388 1.00 93.88 88 ARG A C 1
ATOM 661 O O . ARG A 1 88 ? 0.849 1.336 3.245 1.00 93.88 88 ARG A O 1
ATOM 668 N N . GLY A 1 89 ? 1.658 -0.071 1.673 1.00 93.81 89 GLY A N 1
ATOM 669 C CA . GLY A 1 89 ? 0.741 -1.180 1.877 1.00 93.81 89 GLY A CA 1
ATOM 670 C C . GLY A 1 89 ? 0.893 -1.760 3.276 1.00 93.81 89 GLY A C 1
ATOM 671 O O . GLY A 1 89 ? -0.049 -1.656 4.063 1.00 93.81 89 GLY A O 1
ATOM 672 N N . GLU A 1 90 ? 2.115 -2.130 3.654 1.00 94.75 90 GLU A N 1
ATOM 673 C CA . GLU A 1 90 ? 2.416 -2.688 4.977 1.00 94.75 90 GLU A CA 1
ATOM 674 C C . GLU A 1 90 ? 2.011 -1.736 6.111 1.00 94.75 90 GLU A C 1
ATOM 676 O O . GLU A 1 90 ? 1.482 -2.122 7.158 1.00 94.75 90 GLU A O 1
ATOM 681 N N . ARG A 1 91 ? 2.254 -0.429 5.925 1.00 95.38 91 ARG A N 1
ATOM 682 C CA . ARG A 1 91 ? 1.842 0.599 6.895 1.00 95.38 91 ARG A CA 1
ATOM 683 C C . ARG A 1 91 ? 0.325 0.654 7.050 1.00 95.38 91 ARG A C 1
ATOM 685 O O . ARG A 1 91 ? -0.157 0.896 8.160 1.00 95.38 91 ARG A O 1
ATOM 692 N N . LEU A 1 92 ? -0.428 0.479 5.964 1.00 92.81 92 LEU A N 1
ATOM 693 C CA . LEU A 1 92 ? -1.885 0.404 6.029 1.00 92.81 92 LEU A CA 1
ATOM 694 C C . LEU A 1 92 ? -2.324 -0.876 6.732 1.00 92.81 92 LEU A C 1
ATOM 696 O O . LEU A 1 92 ? -3.176 -0.782 7.607 1.00 92.81 92 LEU A O 1
ATOM 700 N N . GLU A 1 93 ? -1.711 -2.024 6.465 1.00 92.81 93 GLU A N 1
ATOM 701 C CA . GLU A 1 93 ? -2.037 -3.269 7.169 1.00 92.81 93 GLU A CA 1
ATOM 702 C C . GLU A 1 93 ? -1.829 -3.152 8.679 1.00 92.81 93 GLU A C 1
ATOM 704 O O . GLU A 1 93 ? -2.754 -3.393 9.463 1.00 92.81 93 GLU A O 1
ATOM 709 N N . LYS A 1 94 ? -0.666 -2.633 9.096 1.00 94.44 94 LYS A N 1
ATOM 710 C CA . LYS A 1 94 ? -0.368 -2.334 10.507 1.00 94.44 94 LYS A CA 1
ATOM 711 C C . LYS A 1 94 ? -1.395 -1.371 11.109 1.00 94.44 94 LYS A C 1
ATOM 713 O O . LYS A 1 94 ? -1.814 -1.539 12.256 1.00 94.44 94 LYS A O 1
ATOM 718 N N . LYS A 1 95 ? -1.833 -0.357 10.353 1.00 93.12 95 LYS A N 1
ATOM 719 C CA . LYS A 1 95 ? -2.871 0.586 10.798 1.00 93.12 95 LYS A CA 1
ATOM 720 C C . LYS A 1 95 ? -4.239 -0.086 10.926 1.00 93.12 95 LYS A C 1
ATOM 722 O O . LYS A 1 95 ? -4.944 0.186 11.895 1.00 93.12 95 LYS A O 1
ATOM 727 N N . GLY A 1 96 ? -4.611 -0.946 9.983 1.00 92.12 96 GLY A N 1
ATOM 728 C CA . GLY A 1 96 ? -5.865 -1.693 10.019 1.00 92.12 96 GLY A CA 1
ATOM 729 C C . GLY A 1 96 ? -5.924 -2.648 11.211 1.00 92.12 96 GLY A C 1
ATOM 730 O O . GLY A 1 96 ? -6.908 -2.624 11.947 1.00 92.12 96 GLY A O 1
ATOM 731 N N . ALA A 1 97 ? -4.823 -3.349 11.499 1.00 93.00 97 ALA A N 1
ATOM 732 C CA . ALA A 1 97 ? -4.701 -4.215 12.675 1.00 93.00 97 ALA A CA 1
ATOM 733 C C . ALA A 1 97 ? -4.852 -3.433 13.991 1.00 93.00 97 ALA A C 1
ATOM 735 O O . ALA A 1 97 ? -5.528 -3.869 14.920 1.00 93.00 97 ALA A O 1
ATOM 736 N N . ARG A 1 98 ? -4.260 -2.233 14.081 1.00 93.19 98 ARG A N 1
ATOM 737 C CA . ARG A 1 98 ? -4.439 -1.355 15.252 1.00 93.19 98 ARG A CA 1
ATOM 738 C C . ARG A 1 98 ? -5.890 -0.907 15.425 1.00 93.19 98 ARG A C 1
ATOM 740 O O . ARG A 1 98 ? -6.347 -0.799 16.558 1.00 93.19 98 ARG A O 1
ATOM 747 N N . LEU A 1 99 ? -6.599 -0.631 14.329 1.00 89.94 99 LEU A N 1
ATOM 748 C CA . LEU A 1 99 ? -8.011 -0.244 14.372 1.00 89.94 99 LEU A CA 1
ATOM 749 C C . LEU A 1 99 ? -8.909 -1.404 14.815 1.00 89.94 99 LEU A C 1
ATOM 751 O O . LEU A 1 99 ? -9.774 -1.167 15.650 1.00 89.94 99 LEU A O 1
ATOM 755 N N . GLN A 1 100 ? -8.660 -2.628 14.336 1.00 90.19 100 GLN A N 1
ATOM 756 C CA . GLN A 1 100 ? -9.342 -3.843 14.809 1.00 90.19 100 GLN A CA 1
ATOM 757 C C . GLN A 1 100 ? -9.167 -4.031 16.315 1.00 90.19 100 GLN A C 1
ATOM 759 O O . GLN A 1 100 ? -10.152 -3.993 17.043 1.00 90.19 100 GLN A O 1
ATOM 764 N N . LYS A 1 101 ? -7.919 -4.050 16.804 1.00 91.25 101 LYS A N 1
ATOM 765 C CA . LYS A 1 101 ? -7.623 -4.166 18.245 1.00 91.25 101 LYS A CA 1
ATOM 766 C C . LYS A 1 101 ? -8.286 -3.075 19.087 1.00 91.25 101 LYS A C 1
ATOM 768 O O . LYS A 1 101 ? -8.600 -3.277 20.255 1.00 91.25 101 LYS A O 1
ATOM 773 N N . GLN A 1 102 ? -8.433 -1.869 18.540 1.00 89.62 102 GLN A N 1
ATOM 774 C CA . GLN A 1 102 ? -9.140 -0.790 19.227 1.00 89.62 102 GLN A CA 1
ATOM 775 C C . GLN A 1 102 ? -10.660 -0.980 19.207 1.00 89.62 102 GLN A C 1
ATOM 777 O O . GLN A 1 102 ? -11.300 -0.547 20.156 1.00 89.62 102 GLN A O 1
ATOM 782 N N . GLY A 1 103 ? -11.221 -1.578 18.153 1.00 89.56 103 GLY A N 1
ATOM 783 C CA . GLY A 1 103 ? -12.630 -1.973 18.092 1.00 89.56 103 GLY A CA 1
ATOM 784 C C . GLY A 1 103 ? -12.951 -3.019 19.156 1.00 89.56 103 GLY A C 1
ATOM 785 O O . GLY A 1 103 ? -13.777 -2.751 20.021 1.00 89.56 103 GLY A O 1
ATOM 786 N N . GLU A 1 104 ? -12.177 -4.106 19.189 1.00 88.69 104 GLU A N 1
ATOM 787 C CA . GLU A 1 104 ? -12.289 -5.187 20.185 1.00 88.69 104 GLU A CA 1
ATOM 788 C C . GLU A 1 104 ? -12.197 -4.659 21.627 1.00 88.69 104 GLU A C 1
ATOM 790 O O . GLU A 1 104 ? -12.968 -5.032 22.503 1.00 88.69 104 GLU A O 1
ATOM 795 N N . LYS A 1 105 ? -11.274 -3.726 21.903 1.00 88.00 105 LYS A N 1
ATOM 796 C CA . LYS A 1 105 ? -11.161 -3.112 23.238 1.00 88.00 105 LYS A CA 1
ATOM 797 C C . LYS A 1 105 ? -12.393 -2.306 23.640 1.00 88.00 105 LYS A C 1
ATOM 799 O O . LYS A 1 105 ? -12.681 -2.221 24.831 1.00 88.00 105 LYS A O 1
ATOM 804 N N . ILE A 1 106 ? -13.052 -1.650 22.686 1.00 86.00 106 ILE A N 1
ATOM 805 C CA . ILE A 1 106 ? -14.268 -0.877 22.958 1.00 86.00 106 ILE A CA 1
ATOM 806 C C . ILE A 1 106 ? -15.419 -1.837 23.256 1.00 86.00 106 ILE A C 1
ATOM 808 O O . ILE A 1 106 ? -16.126 -1.616 24.232 1.00 86.00 106 ILE A O 1
ATOM 812 N N . GLU A 1 107 ? -15.535 -2.913 22.482 1.00 84.25 107 GLU A N 1
ATOM 813 C CA . GLU A 1 107 ? -16.537 -3.966 22.668 1.00 84.25 107 GLU A CA 1
ATOM 814 C C . GLU A 1 107 ? -16.372 -4.691 24.014 1.00 84.25 107 GLU A C 1
ATOM 816 O O . GLU A 1 107 ? -17.302 -4.765 24.813 1.00 84.25 107 GLU A O 1
ATOM 821 N N . ASN A 1 108 ? -15.151 -5.095 24.369 1.00 84.50 108 ASN A N 1
ATOM 822 C CA . ASN A 1 108 ? -14.876 -5.694 25.680 1.00 84.50 108 ASN A CA 1
ATOM 823 C C . ASN A 1 108 ? -15.192 -4.724 26.834 1.00 84.50 108 ASN A C 1
ATOM 825 O O . ASN A 1 108 ? -15.608 -5.123 27.928 1.00 84.50 108 ASN A O 1
ATOM 829 N N . LYS A 1 109 ? -14.986 -3.418 26.614 1.00 83.75 109 LYS A N 1
ATOM 830 C CA . LYS A 1 109 ? -15.298 -2.399 27.616 1.00 83.75 109 LYS A CA 1
ATOM 831 C C . LYS A 1 109 ? -16.804 -2.176 27.752 1.00 83.75 109 LYS A C 1
ATOM 833 O O . LYS A 1 109 ? -17.236 -2.012 28.886 1.00 83.75 109 LYS A O 1
ATOM 838 N N . SER A 1 110 ? -17.585 -2.218 26.668 1.00 79.50 110 SER A N 1
ATOM 839 C CA . SER A 1 110 ? -19.052 -2.168 26.761 1.00 79.50 110 SER A CA 1
ATOM 840 C C . SER A 1 110 ? -19.602 -3.399 27.481 1.00 79.50 110 SER A C 1
ATOM 842 O O . SER A 1 110 ? -20.335 -3.243 28.455 1.00 79.50 110 SER A O 1
ATOM 844 N N . GLN A 1 111 ? -19.136 -4.600 27.125 1.00 76.50 111 GLN A N 1
ATOM 845 C CA . GLN A 1 111 ? -19.567 -5.847 27.769 1.00 76.50 111 GLN A CA 1
ATOM 846 C C . GLN A 1 111 ? -19.269 -5.870 29.277 1.00 76.50 111 GLN A C 1
ATOM 848 O O . GLN A 1 111 ? -20.127 -6.224 30.081 1.00 76.50 111 GLN A O 1
ATOM 853 N N . SER A 1 112 ? -18.074 -5.437 29.693 1.00 73.81 112 SER A N 1
ATOM 854 C CA . SER A 1 112 ? -17.718 -5.380 31.122 1.00 73.81 112 SER A CA 1
ATOM 855 C C . SER A 1 112 ? -18.450 -4.287 31.910 1.00 73.81 112 SER A C 1
ATOM 857 O O . SER A 1 112 ? -18.604 -4.421 33.124 1.00 73.81 112 SER A O 1
ATOM 859 N N . THR A 1 113 ? -18.900 -3.205 31.263 1.00 72.25 113 THR A N 1
ATOM 860 C CA . THR A 1 113 ? -19.763 -2.204 31.912 1.00 72.25 113 THR A CA 1
ATOM 861 C C . THR A 1 113 ? -21.211 -2.659 32.027 1.00 72.25 113 THR A C 1
ATOM 863 O O . THR A 1 113 ? -21.865 -2.280 32.995 1.00 72.25 113 THR A O 1
ATOM 866 N N . ASP A 1 114 ? -21.689 -3.479 31.090 1.00 66.31 114 ASP A N 1
ATOM 867 C CA . ASP A 1 114 ? -23.040 -4.039 31.134 1.00 66.31 114 ASP A CA 1
ATOM 868 C C . ASP A 1 114 ? -23.153 -5.173 32.160 1.00 66.31 114 ASP A C 1
ATOM 870 O O . ASP A 1 114 ? -24.136 -5.224 32.884 1.00 66.31 114 ASP A O 1
ATOM 874 N N . GLN A 1 115 ? -22.118 -6.007 32.329 1.00 60.22 115 GLN A N 1
ATOM 875 C CA . GLN A 1 115 ? -22.084 -7.048 33.374 1.00 60.22 115 GLN A CA 1
ATOM 876 C C . GLN A 1 115 ? -21.967 -6.508 34.812 1.00 60.22 115 GLN A C 1
ATOM 878 O O . GLN A 1 115 ? -22.177 -7.253 35.765 1.00 60.22 115 GLN A O 1
ATOM 883 N N . LYS A 1 116 ? -21.561 -5.244 34.989 1.00 58.47 116 LYS A N 1
ATOM 884 C CA . LYS A 1 116 ? -21.416 -4.597 36.308 1.00 58.47 116 LYS A CA 1
ATOM 885 C C . LYS A 1 116 ? -22.665 -3.830 36.759 1.00 58.47 116 LYS A C 1
ATOM 887 O O . LYS A 1 116 ? -22.634 -3.254 37.846 1.00 58.47 116 LYS A O 1
ATOM 892 N N . LYS A 1 117 ? -23.703 -3.769 35.924 1.00 51.00 117 LYS A N 1
ATOM 893 C CA . LYS A 1 117 ? -25.024 -3.235 36.273 1.00 51.00 117 LYS A CA 1
ATOM 894 C C . LYS A 1 117 ? -25.957 -4.367 36.667 1.00 51.00 117 LYS A C 1
ATOM 896 O O . LYS A 1 117 ? -26.820 -4.088 37.522 1.00 51.00 117 LYS A O 1
#

Foldseek 3Di:
DDDDDDDDPDDDPDDDDDDPPPDPPPPLVVLLVVLVVLLVVLVVLLVVLVVLLVVLVVQLVVLVVCVVVVNNVSSVVSNVSSVVSNVVSVVSNVVSVVSNVVSVVSNVVSVVVVVVD

Secondary structure (DSSP, 8-state):
--------------------------HHHHHHHHHHHHHHHHHHHHHHHHHHHHHHHHHHHHHHHHHHTT-HHHHHHHHHHHHHHHHHHHHHHHHHHHHHHHHHHHHHHHHHHHTT-